Protein AF-A0A482IQH4-F1 (afdb_monomer)

Solvent-accessible surface area (backbone atoms only — not comparable to full-atom values): 5521 Å² total; per-residue (Å²): 140,79,92,78,75,78,75,54,80,43,70,41,72,52,71,77,38,60,52,68,38,61,79,42,64,39,54,89,84,44,96,79,41,56,29,33,46,34,36,41,33,34,76,36,53,29,86,34,45,27,39,32,27,44,22,69,45,80,64,92,82,49,82,91,40,49,69,44,73,47,68,47,54,63,46,78,46,81,63,67,43,80,21,62,49,9,38,16,40,34,48,12,59,73,13,26,30,30,38,26,23,67

Foldseek 3Di:
DDDDDDPLQQPDKDFFPQAKDFPWFQDPPDPVQKKWWFKKFWPAFAPFKWWKFLAPDSPPDDPVGTQDIDGRDGGMDTRGDIHNGGIIIGGDHGITMMTGMD

pLDDT: mean 87.08, std 13.95, range [50.78, 97.06]

Mean predicted aligned error: 5.99 Å

Sequence (102 aa):
MSDGVYIRQGKSSALNIAAAAVVATVPKDFALAQCRLVRVQVLVAGTAGGAAYDSASVTGNTVANQVGAWPNAVGSYLIDMPCLAGICIIPGAGQTVAVSYD

Structure (mmCIF, N/CA/C/O backbone):
data_AF-A0A482IQH4-F1
#
_entry.id   AF-A0A482IQH4-F1
#
loop_
_atom_site.group_PDB
_atom_site.id
_atom_site.type_symbol
_atom_site.label_atom_id
_atom_site.label_alt_id
_atom_site.label_comp_id
_atom_site.label_asym_id
_atom_site.label_entity_id
_atom_site.label_seq_id
_atom_site.pdbx_PDB_ins_code
_atom_site.Cartn_x
_atom_site.Cartn_y
_atom_site.Cartn_z
_atom_site.occupancy
_atom_site.B_iso_or_equiv
_atom_site.auth_seq_id
_atom_site.auth_comp_id
_atom_site.auth_asym_id
_atom_site.auth_atom_id
_atom_site.pdbx_PDB_model_num
ATOM 1 N N . MET A 1 1 ? 8.588 -19.397 -27.159 1.00 53.69 1 MET A N 1
ATOM 2 C CA . MET A 1 1 ? 7.855 -19.052 -25.923 1.00 53.69 1 MET A CA 1
ATOM 3 C C . MET A 1 1 ? 8.413 -17.731 -25.444 1.00 53.69 1 MET A C 1
ATOM 5 O O . MET A 1 1 ? 9.600 -17.695 -25.159 1.00 53.69 1 MET A O 1
ATOM 9 N N . SER A 1 2 ? 7.636 -16.653 -25.411 1.00 58.75 2 SER A N 1
ATOM 10 C CA . SER A 1 2 ? 8.121 -15.415 -24.791 1.00 58.75 2 SER A CA 1
ATOM 11 C C . SER A 1 2 ? 6.954 -14.516 -24.417 1.00 58.75 2 SER A C 1
ATOM 13 O O . SER A 1 2 ? 6.441 -13.764 -25.239 1.00 58.75 2 SER A O 1
ATOM 15 N N . ASP A 1 3 ? 6.539 -14.680 -23.166 1.00 60.03 3 ASP A N 1
ATOM 16 C CA . ASP A 1 3 ? 6.170 -13.585 -22.267 1.00 60.03 3 ASP A CA 1
ATOM 17 C C . ASP A 1 3 ? 5.138 -12.568 -22.782 1.00 60.03 3 ASP A C 1
ATOM 19 O O . ASP A 1 3 ? 5.246 -11.359 -22.594 1.00 60.03 3 ASP A O 1
ATOM 23 N N . GLY A 1 4 ? 4.107 -13.058 -23.462 1.00 51.66 4 GLY A N 1
ATOM 24 C CA . GLY A 1 4 ? 2.968 -12.246 -23.860 1.00 51.66 4 GLY A CA 1
ATOM 25 C C . GLY A 1 4 ? 1.875 -12.332 -22.806 1.00 51.66 4 GLY A C 1
ATOM 26 O O . GLY A 1 4 ? 1.093 -13.273 -22.825 1.00 51.66 4 GLY A O 1
ATOM 27 N N . VAL A 1 5 ? 1.769 -11.316 -21.949 1.00 52.97 5 VAL A N 1
ATOM 28 C CA . VAL A 1 5 ? 0.541 -11.018 -21.185 1.00 52.97 5 VAL A CA 1
ATOM 29 C C . VAL A 1 5 ? 0.250 -11.977 -20.015 1.00 52.97 5 VAL A C 1
ATOM 31 O O . VAL A 1 5 ? -0.861 -12.473 -19.847 1.00 52.97 5 VAL A O 1
ATOM 34 N N . TYR A 1 6 ? 1.210 -12.189 -19.111 1.00 50.78 6 TYR A N 1
ATOM 35 C CA . TYR A 1 6 ? 0.840 -12.629 -17.761 1.00 50.78 6 TYR A CA 1
ATOM 36 C C . TYR A 1 6 ? 0.160 -11.476 -17.030 1.00 50.78 6 TYR A C 1
ATOM 38 O O . TYR A 1 6 ? 0.847 -10.631 -16.478 1.00 50.78 6 TYR A O 1
ATOM 46 N N . ILE A 1 7 ? -1.172 -11.413 -17.097 1.00 55.81 7 ILE A N 1
ATOM 47 C CA . ILE A 1 7 ? -2.091 -11.175 -15.970 1.00 55.81 7 ILE A CA 1
ATOM 48 C C . ILE A 1 7 ? -1.447 -10.416 -14.788 1.00 55.81 7 ILE A C 1
ATOM 50 O O . ILE A 1 7 ? -1.350 -10.928 -13.678 1.00 55.81 7 ILE A O 1
ATOM 54 N N . ARG A 1 8 ? -0.954 -9.191 -15.003 1.00 56.38 8 ARG A N 1
ATOM 55 C CA . ARG A 1 8 ? -0.229 -8.445 -13.958 1.00 56.38 8 ARG A CA 1
ATOM 56 C C . ARG A 1 8 ? -1.176 -7.810 -12.950 1.00 56.38 8 ARG A C 1
ATOM 58 O O . ARG A 1 8 ? -0.793 -6.896 -12.254 1.00 56.38 8 ARG A O 1
ATOM 65 N N . GLN A 1 9 ? -2.437 -8.216 -12.867 1.00 54.69 9 GLN A N 1
ATOM 66 C CA . GLN A 1 9 ? -3.316 -7.661 -11.849 1.00 54.69 9 GLN A CA 1
ATOM 67 C C . GLN A 1 9 ? -3.045 -8.384 -10.521 1.00 54.69 9 GLN A C 1
ATOM 69 O O . GLN A 1 9 ? -3.596 -9.450 -10.272 1.00 54.69 9 GLN A O 1
ATOM 74 N N . GLY A 1 10 ? -2.155 -7.826 -9.693 1.00 59.44 10 GLY A N 1
ATOM 75 C CA . GLY A 1 10 ? -1.787 -8.415 -8.402 1.00 59.44 10 GLY A CA 1
ATOM 76 C C . GLY A 1 10 ? -0.731 -9.517 -8.489 1.00 59.44 10 GLY A C 1
ATOM 77 O O . GLY A 1 10 ? -0.861 -10.539 -7.818 1.00 59.44 10 GLY A O 1
ATOM 78 N N . LYS A 1 11 ? 0.325 -9.307 -9.291 1.00 74.06 11 LYS A N 1
ATOM 79 C CA . LYS A 1 11 ? 1.505 -10.195 -9.321 1.00 74.06 11 LYS A CA 1
ATOM 80 C C . LYS A 1 11 ? 2.104 -10.380 -7.922 1.00 74.06 11 LYS A C 1
ATOM 82 O O . LYS A 1 11 ? 2.595 -11.459 -7.598 1.00 74.06 11 LYS A O 1
ATOM 87 N N . SER A 1 12 ? 2.057 -9.322 -7.121 1.00 86.25 12 SER A N 1
ATOM 88 C CA . SER A 1 12 ? 2.554 -9.288 -5.756 1.00 86.25 12 SER A CA 1
ATOM 89 C C . SER A 1 12 ? 1.481 -8.760 -4.811 1.00 86.25 12 SER A C 1
ATOM 91 O O . SER A 1 12 ? 0.562 -8.033 -5.201 1.00 86.25 12 SER A O 1
ATOM 93 N N . SER A 1 13 ? 1.609 -9.117 -3.536 1.00 91.00 13 SER A N 1
ATOM 94 C CA . SER A 1 13 ? 0.728 -8.628 -2.482 1.00 91.00 13 SER A CA 1
ATOM 95 C C . SER A 1 13 ? 1.497 -8.357 -1.203 1.00 91.00 13 SER A C 1
ATOM 97 O O . SER A 1 13 ? 2.388 -9.126 -0.847 1.00 91.00 13 SER A O 1
ATOM 99 N N . ALA A 1 14 ? 1.089 -7.322 -0.477 1.00 92.50 14 ALA A N 1
ATOM 100 C CA . ALA A 1 14 ? 1.526 -7.077 0.889 1.00 92.50 14 ALA A CA 1
ATOM 101 C C . ALA A 1 14 ? 0.312 -7.150 1.810 1.00 92.50 14 ALA A C 1
ATOM 103 O O . ALA A 1 14 ? -0.709 -6.505 1.567 1.00 92.50 14 ALA A O 1
ATOM 104 N N . LEU A 1 15 ? 0.415 -7.982 2.841 1.00 94.38 15 LEU A N 1
ATOM 105 C CA . LEU A 1 15 ? -0.669 -8.281 3.771 1.00 94.38 15 LEU A CA 1
ATOM 106 C C . LEU A 1 15 ? -0.411 -7.592 5.112 1.00 94.38 15 LEU A C 1
ATOM 108 O O . LEU A 1 15 ? 0.738 -7.357 5.478 1.00 94.38 15 LEU A O 1
ATOM 112 N N . ASN A 1 16 ? -1.479 -7.343 5.870 1.00 95.94 16 ASN A N 1
ATOM 113 C CA . ASN A 1 16 ? -1.421 -6.900 7.267 1.00 95.94 16 ASN A CA 1
ATOM 114 C C . ASN A 1 16 ? -0.615 -5.608 7.503 1.00 95.94 16 ASN A C 1
ATOM 116 O O . ASN A 1 16 ? 0.115 -5.479 8.485 1.00 95.94 16 ASN A O 1
ATOM 120 N N . ILE A 1 17 ? -0.762 -4.630 6.613 1.00 96.06 17 ILE A N 1
ATOM 121 C CA . ILE A 1 17 ? -0.146 -3.313 6.751 1.00 96.06 17 ILE A CA 1
ATOM 122 C C . ILE A 1 17 ? -0.948 -2.517 7.789 1.00 96.06 17 ILE A C 1
ATOM 124 O O . ILE A 1 17 ? -2.068 -2.086 7.514 1.00 96.06 17 ILE A O 1
ATOM 128 N N . ALA A 1 18 ? -0.376 -2.340 8.981 1.00 95.94 18 ALA A N 1
ATOM 129 C CA . ALA A 1 18 ? -0.983 -1.608 10.103 1.00 95.94 18 ALA A CA 1
ATOM 130 C C . ALA A 1 18 ? -0.321 -0.243 10.386 1.00 95.94 18 ALA A C 1
ATOM 132 O O . ALA A 1 18 ? -0.783 0.515 11.235 1.00 95.94 18 ALA A O 1
ATOM 133 N N . ALA A 1 19 ? 0.765 0.076 9.681 1.00 95.50 19 ALA A N 1
ATOM 134 C CA . ALA A 1 19 ? 1.480 1.345 9.763 1.00 95.50 19 ALA A CA 1
ATOM 135 C C . ALA A 1 19 ? 1.954 1.765 8.366 1.00 95.50 19 ALA A C 1
ATOM 137 O O . ALA A 1 19 ? 1.924 0.959 7.435 1.00 95.50 19 ALA A O 1
ATOM 138 N N . ALA A 1 20 ? 2.388 3.020 8.224 1.00 95.94 20 ALA A N 1
ATOM 139 C CA . ALA A 1 20 ? 2.931 3.524 6.968 1.00 95.94 20 ALA A CA 1
ATOM 140 C C . ALA A 1 20 ? 4.083 2.636 6.471 1.00 95.94 20 ALA A C 1
ATOM 142 O O . ALA A 1 20 ? 5.047 2.400 7.201 1.00 95.94 20 ALA A O 1
ATOM 143 N N . ALA A 1 21 ? 3.985 2.151 5.235 1.00 96.31 21 ALA A N 1
ATOM 144 C CA . ALA A 1 21 ? 4.956 1.232 4.659 1.00 96.31 21 ALA A CA 1
ATOM 145 C C . ALA A 1 21 ? 5.164 1.506 3.169 1.00 96.31 21 ALA A C 1
ATOM 147 O O . ALA A 1 21 ? 4.221 1.812 2.439 1.00 96.31 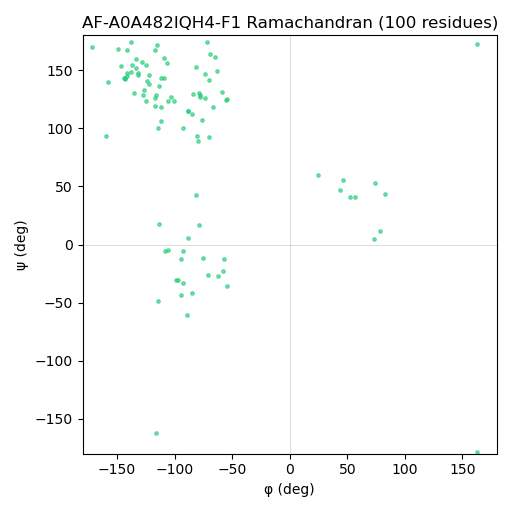21 ALA A O 1
ATOM 148 N N . VAL A 1 22 ? 6.404 1.353 2.709 1.00 94.62 22 VAL A N 1
ATOM 149 C CA . VAL A 1 22 ? 6.719 1.283 1.279 1.00 94.62 22 VAL A CA 1
ATOM 150 C C . VAL A 1 22 ? 6.602 -0.180 0.869 1.00 94.62 22 VAL A C 1
ATOM 152 O O . VAL A 1 22 ? 7.330 -1.032 1.370 1.00 94.62 22 VAL A O 1
ATOM 155 N N . VAL A 1 23 ? 5.640 -0.472 0.003 1.00 92.00 23 VAL A N 1
ATOM 156 C CA . VAL A 1 23 ? 5.276 -1.833 -0.408 1.00 92.00 23 VAL A CA 1
ATOM 157 C C . VAL A 1 23 ? 6.020 -2.259 -1.671 1.00 92.00 23 VAL A C 1
ATOM 159 O O . VAL A 1 23 ? 6.372 -3.426 -1.837 1.00 92.00 23 VAL A O 1
ATOM 162 N N . ALA A 1 24 ? 6.284 -1.303 -2.552 1.00 88.19 24 ALA A N 1
ATOM 163 C CA . ALA A 1 24 ? 7.086 -1.503 -3.742 1.00 88.19 24 ALA A CA 1
ATOM 164 C C . ALA A 1 24 ? 7.924 -0.255 -3.990 1.00 88.19 24 ALA A C 1
ATOM 166 O O . ALA A 1 24 ? 7.454 0.866 -3.802 1.00 88.19 24 ALA A O 1
ATOM 167 N N . THR A 1 25 ? 9.152 -0.449 -4.443 1.00 86.81 25 THR A N 1
ATOM 168 C CA . THR A 1 25 ? 9.941 0.599 -5.084 1.00 86.81 25 THR A CA 1
ATOM 169 C C . THR A 1 25 ? 10.047 0.250 -6.553 1.00 86.81 25 THR A C 1
ATOM 171 O O . THR A 1 25 ? 10.133 -0.930 -6.898 1.00 86.81 25 THR A O 1
ATOM 174 N N . VAL A 1 26 ? 10.013 1.254 -7.425 1.00 80.50 26 VAL A N 1
ATOM 175 C CA . VAL A 1 26 ? 10.204 1.009 -8.853 1.00 80.50 26 VAL A CA 1
ATOM 176 C C . VAL A 1 26 ? 11.640 0.535 -9.077 1.00 80.50 26 VAL A C 1
ATOM 178 O O . VAL A 1 26 ? 12.582 1.280 -8.786 1.00 80.50 26 VAL A O 1
ATOM 181 N N . PRO A 1 27 ? 11.857 -0.684 -9.599 1.00 67.12 27 PRO A N 1
ATOM 182 C CA . PRO A 1 27 ? 13.204 -1.129 -9.888 1.00 67.12 27 PRO A CA 1
ATOM 183 C C . PRO A 1 27 ? 13.649 -0.468 -11.193 1.00 67.12 27 PRO A C 1
ATOM 185 O O . PRO A 1 27 ? 12.962 -0.517 -12.213 1.00 67.12 27 PRO A O 1
ATOM 188 N N . LYS A 1 28 ? 14.825 0.153 -11.151 1.00 57.44 28 LYS A N 1
ATOM 189 C CA . LYS A 1 28 ? 15.462 0.880 -12.264 1.00 57.44 28 LYS A CA 1
ATOM 190 C C . LYS A 1 28 ? 15.684 0.050 -13.539 1.00 57.44 28 LYS A C 1
ATOM 192 O O . LYS A 1 28 ? 15.971 0.619 -14.585 1.00 57.44 28 LYS A O 1
ATOM 197 N N . ASP A 1 29 ? 15.536 -1.270 -13.447 1.00 54.25 29 ASP A N 1
ATOM 198 C CA . ASP A 1 29 ? 15.769 -2.217 -14.539 1.00 54.25 29 ASP A CA 1
ATOM 199 C C . ASP A 1 29 ? 14.495 -2.534 -15.354 1.00 54.25 29 ASP A C 1
ATOM 201 O O . ASP A 1 29 ? 14.565 -3.234 -16.365 1.00 54.25 29 ASP A O 1
ATOM 205 N N . PHE A 1 30 ? 13.314 -2.042 -14.950 1.00 58.16 30 PHE A N 1
ATOM 206 C CA . PHE A 1 30 ? 12.081 -2.240 -15.722 1.00 58.16 30 PHE A CA 1
ATOM 207 C C . PHE A 1 30 ? 12.014 -1.265 -16.899 1.00 58.16 30 PHE A C 1
ATOM 209 O O . PHE A 1 30 ? 12.138 -0.058 -16.723 1.00 58.16 30 PHE A O 1
ATOM 216 N N . ALA A 1 31 ? 11.725 -1.780 -18.098 1.00 53.97 31 ALA A N 1
ATOM 217 C CA . ALA A 1 31 ? 11.697 -1.008 -19.348 1.00 53.97 31 ALA A CA 1
ATOM 218 C C . ALA A 1 31 ? 10.726 0.193 -19.353 1.00 53.97 31 ALA A C 1
ATOM 220 O O . ALA A 1 31 ? 10.907 1.117 -20.139 1.00 53.97 31 ALA A O 1
ATOM 221 N N . LEU A 1 32 ? 9.703 0.179 -18.490 1.00 61.31 32 LEU A N 1
ATOM 222 C CA . LEU A 1 32 ? 8.748 1.282 -18.316 1.00 61.31 32 LEU A CA 1
ATOM 223 C C . LEU A 1 32 ? 8.969 2.077 -17.019 1.00 61.31 32 LEU A C 1
ATOM 225 O O . LEU A 1 32 ? 8.283 3.072 -16.821 1.00 61.31 32 LEU A O 1
ATOM 229 N N . ALA A 1 33 ? 9.899 1.645 -16.154 1.00 71.00 33 ALA A N 1
ATOM 230 C CA . ALA A 1 33 ? 10.209 2.246 -14.854 1.00 71.00 33 ALA A CA 1
ATOM 231 C C . ALA A 1 33 ? 8.956 2.630 -14.042 1.00 71.00 33 ALA A C 1
ATOM 233 O O . ALA A 1 33 ? 8.852 3.740 -13.532 1.00 71.00 33 ALA A O 1
ATOM 234 N N . GLN A 1 34 ? 7.984 1.720 -13.952 1.00 78.88 34 GLN A N 1
ATOM 235 C CA . GLN A 1 34 ? 6.713 1.942 -13.264 1.00 78.88 34 GLN A CA 1
ATOM 236 C C . GLN A 1 34 ? 6.286 0.673 -12.528 1.00 78.88 34 GLN A C 1
ATOM 238 O O . GLN A 1 34 ? 6.550 -0.439 -12.987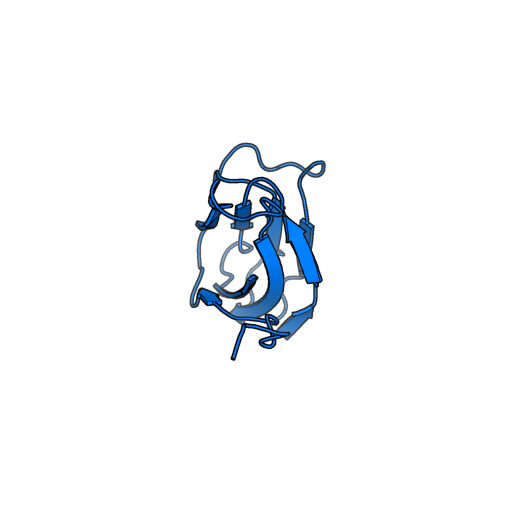 1.00 78.88 34 GLN A O 1
ATOM 243 N N . CYS A 1 35 ? 5.607 0.866 -11.404 1.00 83.94 35 CYS A N 1
ATOM 244 C CA . CYS A 1 35 ? 4.822 -0.151 -10.707 1.00 83.94 35 CYS A CA 1
ATOM 245 C C . CYS A 1 35 ? 3.355 0.287 -10.701 1.00 83.94 35 CYS A C 1
ATOM 247 O O . CYS A 1 35 ? 3.055 1.429 -11.044 1.00 83.94 35 CYS A O 1
ATOM 249 N N . ARG A 1 36 ? 2.420 -0.587 -10.346 1.00 88.00 36 ARG A N 1
ATOM 250 C CA . ARG A 1 36 ? 0.992 -0.251 -10.342 1.00 88.00 36 ARG A CA 1
ATOM 251 C C . ARG A 1 36 ? 0.312 -0.747 -9.082 1.00 88.00 36 ARG A C 1
ATOM 253 O O . ARG A 1 36 ? 0.429 -1.914 -8.710 1.00 88.00 36 ARG A O 1
ATOM 260 N N . LEU A 1 37 ? -0.442 0.140 -8.435 1.00 89.50 37 LEU A N 1
ATOM 261 C CA . LEU A 1 37 ? -1.315 -0.233 -7.330 1.00 89.50 37 LEU A CA 1
ATOM 262 C C . LEU A 1 37 ? -2.678 -0.628 -7.884 1.00 89.50 37 LEU A C 1
ATOM 264 O O . LEU A 1 37 ? -3.414 0.201 -8.415 1.00 89.50 37 LEU A O 1
ATOM 268 N N . VAL A 1 38 ? -3.039 -1.893 -7.709 1.00 89.44 38 VAL A N 1
ATOM 269 C CA . VAL A 1 38 ? -4.282 -2.427 -8.259 1.00 89.44 38 VAL A CA 1
ATOM 270 C C . VAL A 1 38 ? -5.430 -2.240 -7.276 1.00 89.44 38 VAL A C 1
ATOM 272 O O . VAL A 1 38 ? -6.432 -1.593 -7.583 1.00 89.44 38 VAL A O 1
ATOM 275 N N . ARG A 1 39 ? -5.306 -2.833 -6.085 1.00 92.31 39 ARG A N 1
ATOM 276 C CA . ARG A 1 39 ? -6.403 -2.934 -5.121 1.00 92.31 39 ARG A CA 1
ATOM 277 C C . ARG A 1 39 ? -5.889 -2.774 -3.707 1.00 92.31 39 ARG A C 1
ATOM 279 O O . ARG A 1 39 ? -4.831 -3.299 -3.364 1.00 92.31 39 ARG A O 1
ATOM 286 N N . VAL A 1 40 ? -6.699 -2.121 -2.885 1.00 94.44 40 VAL A N 1
ATOM 287 C CA . VAL A 1 40 ? -6.532 -2.034 -1.438 1.00 94.44 40 VAL A CA 1
ATOM 288 C C . VAL A 1 40 ? -7.716 -2.724 -0.784 1.00 94.44 40 VAL A C 1
ATOM 290 O O . VAL A 1 40 ? -8.869 -2.456 -1.102 1.00 94.44 40 VAL A O 1
ATOM 293 N N . GLN A 1 41 ? -7.443 -3.639 0.129 1.00 96.06 41 GLN A N 1
ATOM 294 C CA . GLN A 1 41 ? -8.435 -4.308 0.947 1.00 96.06 41 GLN A CA 1
ATOM 295 C C . GLN A 1 41 ? -8.245 -3.845 2.382 1.00 96.06 41 GLN A C 1
ATOM 297 O O . GLN A 1 41 ? -7.191 -4.063 2.965 1.00 96.06 41 GLN A O 1
ATOM 302 N N . VAL A 1 42 ? -9.257 -3.206 2.953 1.00 96.94 42 VAL A N 1
ATOM 303 C CA . VAL A 1 42 ? -9.280 -2.849 4.372 1.00 96.94 42 VAL A CA 1
ATOM 304 C C . VAL A 1 42 ? -9.799 -4.062 5.132 1.00 96.94 42 VAL A C 1
ATOM 306 O O . VAL A 1 42 ? -10.951 -4.447 4.946 1.00 96.94 42 VAL A O 1
ATOM 309 N N . LEU A 1 43 ? -8.941 -4.688 5.941 1.00 96.69 43 LEU A N 1
ATOM 310 C CA . LEU A 1 43 ? -9.270 -5.865 6.754 1.00 96.69 43 LEU A CA 1
ATOM 311 C C . LEU A 1 43 ? -9.895 -5.449 8.081 1.00 96.69 43 LEU A C 1
ATOM 313 O O . LEU A 1 43 ? -10.860 -6.057 8.533 1.00 96.69 43 LEU A O 1
ATOM 317 N N . VAL A 1 44 ? -9.336 -4.405 8.693 1.00 96.88 44 VAL A N 1
ATOM 318 C CA . VAL A 1 44 ? -9.791 -3.852 9.968 1.00 96.88 44 VAL A CA 1
ATOM 319 C C . VAL A 1 44 ? -10.074 -2.373 9.760 1.00 96.88 44 VAL A C 1
ATOM 321 O O . VAL A 1 44 ? -9.202 -1.634 9.296 1.00 96.88 44 VAL A O 1
ATOM 324 N N . ALA A 1 45 ? -11.301 -1.956 10.070 1.00 95.19 45 ALA A N 1
ATOM 325 C CA . ALA A 1 45 ? -11.676 -0.550 10.074 1.00 95.19 45 ALA A CA 1
ATOM 326 C C . ALA A 1 45 ? -11.009 0.177 11.247 1.00 95.19 45 ALA A C 1
ATOM 328 O O . ALA A 1 45 ? -10.906 -0.354 12.350 1.00 95.19 45 ALA A O 1
ATOM 329 N N . GLY A 1 46 ? -10.587 1.408 10.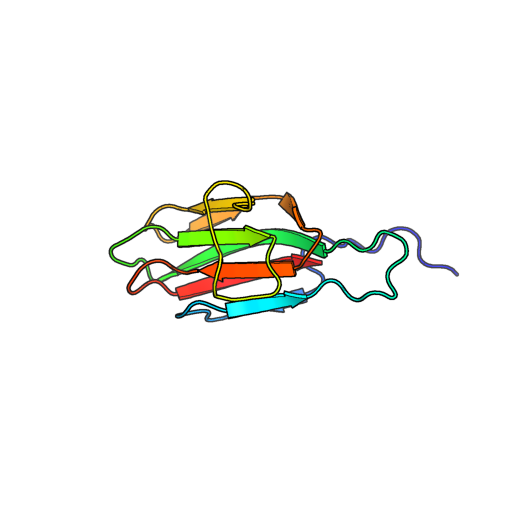989 1.00 93.62 46 GLY A N 1
ATOM 330 C CA . GLY A 1 46 ? -9.972 2.292 11.969 1.00 93.62 46 GLY A CA 1
ATOM 331 C C . GLY A 1 46 ? -10.823 3.533 12.214 1.00 93.62 46 GLY A C 1
ATOM 332 O O . GLY A 1 46 ? -11.998 3.599 11.852 1.00 93.62 46 GLY A O 1
ATOM 333 N N . THR A 1 47 ? -10.215 4.558 12.796 1.00 94.69 47 THR A N 1
ATOM 334 C CA . THR A 1 47 ? -10.892 5.826 13.114 1.00 94.69 47 THR A CA 1
ATOM 335 C C . THR A 1 47 ? -10.719 6.896 12.036 1.00 94.69 47 THR A C 1
ATOM 337 O O . THR A 1 47 ? -11.448 7.883 12.039 1.00 94.69 47 THR A O 1
ATOM 340 N N . ALA A 1 48 ? -9.804 6.690 11.086 1.00 95.19 48 ALA A N 1
ATOM 341 C CA . ALA A 1 48 ? -9.574 7.562 9.934 1.00 95.19 48 ALA A CA 1
ATOM 342 C C . ALA A 1 48 ? -9.453 6.740 8.643 1.00 95.19 48 ALA A C 1
ATOM 344 O O . ALA A 1 48 ? -9.196 5.536 8.702 1.00 95.19 48 ALA A O 1
ATOM 345 N N . GLY A 1 49 ? -9.662 7.381 7.489 1.00 94.69 49 GLY A N 1
ATOM 346 C CA . GLY A 1 49 ? -9.364 6.798 6.177 1.00 94.69 49 GLY A CA 1
ATOM 347 C C . GLY A 1 49 ? -7.858 6.648 5.946 1.00 94.69 49 GLY A C 1
ATOM 348 O O . GLY A 1 49 ? -7.057 7.249 6.662 1.00 94.69 49 GLY A O 1
ATOM 349 N N . GLY A 1 50 ? -7.483 5.839 4.959 1.00 96.19 50 GLY A N 1
ATOM 350 C CA . GLY A 1 50 ? -6.092 5.676 4.537 1.00 96.19 50 GLY A CA 1
ATOM 351 C C . GLY A 1 50 ? -5.868 6.172 3.113 1.00 96.19 50 GLY A C 1
ATOM 352 O O . GLY A 1 50 ? -6.815 6.513 2.397 1.00 96.19 50 GLY A O 1
ATOM 353 N N . ALA A 1 51 ? -4.604 6.226 2.710 1.00 97.06 51 ALA A N 1
ATOM 354 C CA . ALA A 1 51 ? -4.203 6.696 1.394 1.00 97.06 51 ALA A CA 1
ATOM 355 C C . ALA A 1 51 ? -2.970 5.962 0.862 1.00 97.06 51 ALA A C 1
ATOM 357 O O . ALA A 1 51 ? -2.133 5.462 1.617 1.00 97.06 51 ALA A O 1
ATOM 358 N N . ALA A 1 52 ? -2.873 5.915 -0.463 1.00 96.38 52 ALA A N 1
ATOM 359 C CA . ALA A 1 52 ? -1.711 5.433 -1.188 1.00 96.38 52 ALA A CA 1
ATOM 360 C C . ALA A 1 52 ? -1.031 6.596 -1.911 1.00 96.38 52 ALA A C 1
ATOM 362 O O . ALA A 1 52 ? -1.711 7.480 -2.438 1.00 96.38 52 ALA A O 1
ATOM 363 N N . TYR A 1 53 ? 0.295 6.563 -1.966 1.00 96.62 53 TYR A N 1
ATOM 364 C CA . TYR A 1 53 ? 1.125 7.609 -2.548 1.00 96.62 53 TYR A CA 1
ATOM 365 C C . TYR A 1 53 ? 2.158 7.021 -3.501 1.00 96.62 53 TYR A C 1
ATOM 367 O O . TYR A 1 53 ? 2.697 5.938 -3.255 1.00 96.62 53 TYR A O 1
ATOM 375 N N . ASP A 1 54 ? 2.458 7.779 -4.551 1.00 94.50 54 ASP A N 1
ATOM 376 C CA . ASP A 1 54 ? 3.585 7.535 -5.434 1.00 94.50 54 ASP A CA 1
ATOM 377 C C . ASP A 1 54 ? 4.851 8.063 -4.754 1.00 94.50 54 ASP A C 1
ATOM 379 O O . ASP A 1 54 ? 5.190 9.249 -4.817 1.00 94.50 54 ASP A O 1
ATOM 383 N N . SER A 1 55 ? 5.480 7.196 -3.966 1.00 94.00 55 SER A N 1
ATOM 384 C CA . SER A 1 55 ? 6.631 7.546 -3.143 1.00 94.00 55 SER A CA 1
ATOM 385 C C . SER A 1 55 ? 7.444 6.310 -2.788 1.00 94.00 55 SER A C 1
ATOM 387 O O . SER A 1 55 ? 6.904 5.262 -2.431 1.00 94.00 55 SER A O 1
ATOM 389 N N . ALA A 1 56 ? 8.766 6.465 -2.817 1.00 92.31 56 ALA A N 1
ATOM 390 C CA . ALA A 1 56 ? 9.717 5.484 -2.299 1.00 92.31 56 ALA A CA 1
ATOM 391 C C . ALA A 1 56 ? 10.026 5.690 -0.799 1.00 92.31 56 ALA A C 1
ATOM 393 O O . ALA A 1 56 ? 10.907 5.025 -0.256 1.00 92.31 56 ALA A O 1
ATOM 394 N N . SER A 1 57 ? 9.334 6.620 -0.128 1.00 93.50 57 SER A N 1
ATOM 395 C CA . SER A 1 57 ? 9.522 6.959 1.286 1.00 93.50 57 SER A CA 1
ATOM 396 C C . SER A 1 57 ? 8.186 7.055 2.026 1.00 93.50 57 SER A C 1
ATOM 398 O O . SER A 1 57 ? 7.160 7.425 1.460 1.00 93.50 57 SER A O 1
ATOM 400 N N . VAL A 1 58 ? 8.214 6.777 3.330 1.00 95.00 58 VAL A N 1
ATOM 401 C CA . VAL A 1 58 ? 7.076 7.006 4.240 1.00 95.00 58 VAL A CA 1
ATOM 402 C C . VAL A 1 58 ? 6.881 8.484 4.599 1.00 95.00 58 VAL A C 1
ATOM 404 O O . VAL A 1 58 ? 5.858 8.853 5.172 1.00 95.00 58 VAL A O 1
ATOM 407 N N . THR A 1 59 ? 7.851 9.338 4.271 1.00 93.62 59 THR A N 1
ATOM 408 C CA . THR A 1 59 ? 7.815 10.788 4.496 1.00 93.62 59 THR A CA 1
ATOM 409 C C . THR A 1 59 ? 7.670 11.553 3.180 1.00 93.62 59 THR A C 1
ATOM 411 O O . THR A 1 59 ? 7.958 11.023 2.110 1.00 93.62 59 THR A O 1
ATOM 414 N N . GLY A 1 60 ? 7.229 12.815 3.255 1.00 91.31 60 GLY A N 1
ATOM 415 C CA . GLY A 1 60 ? 7.054 13.667 2.069 1.00 91.31 60 GLY A CA 1
ATOM 416 C C . GLY A 1 60 ? 5.780 13.382 1.266 1.00 91.31 60 GLY A C 1
ATOM 417 O O . GLY A 1 60 ? 5.630 13.889 0.159 1.00 91.31 60 GLY A O 1
ATOM 418 N N . 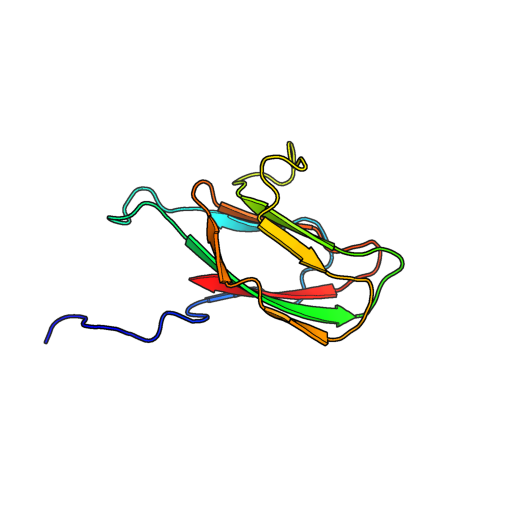ASN A 1 61 ? 4.856 12.596 1.821 1.00 93.50 61 ASN A N 1
ATOM 419 C CA . ASN A 1 61 ? 3.563 12.314 1.210 1.00 93.50 61 ASN A CA 1
ATOM 420 C C . ASN A 1 61 ? 2.645 13.538 1.310 1.00 93.50 61 ASN A C 1
ATOM 422 O O . ASN A 1 61 ? 2.430 14.092 2.388 1.00 93.50 61 ASN A O 1
ATOM 426 N N . THR A 1 62 ? 2.118 13.965 0.168 1.00 94.50 62 THR A N 1
ATOM 427 C CA . THR A 1 62 ? 1.260 15.141 0.007 1.00 94.50 62 THR A CA 1
ATOM 428 C C . THR A 1 62 ? 0.109 14.815 -0.942 1.00 94.50 62 THR A C 1
ATOM 430 O O . THR A 1 62 ? 0.067 13.756 -1.559 1.00 94.50 62 THR A O 1
ATOM 433 N N . VAL A 1 63 ? -0.831 15.744 -1.107 1.00 93.81 63 VAL A N 1
ATOM 434 C CA . VAL A 1 63 ? -1.918 15.584 -2.088 1.00 93.81 63 VAL A CA 1
ATOM 435 C C . VAL A 1 63 ? -1.375 15.493 -3.525 1.00 93.81 63 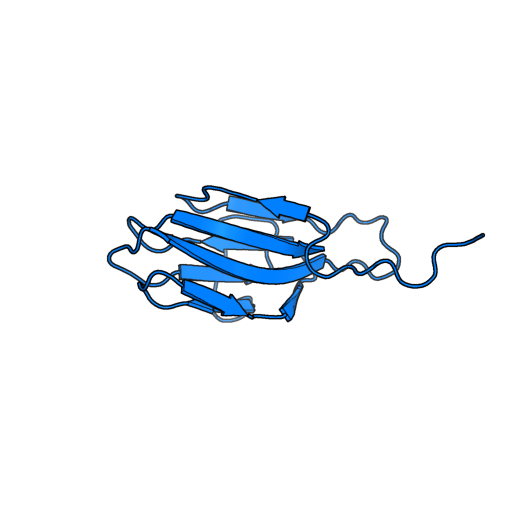VAL A C 1
ATOM 437 O O . VAL A 1 63 ? -1.987 14.847 -4.367 1.00 93.81 63 VAL A O 1
ATOM 440 N N . ALA A 1 64 ? -0.207 16.082 -3.811 1.00 93.25 64 ALA A N 1
ATOM 441 C CA . ALA A 1 64 ? 0.365 16.115 -5.158 1.00 93.25 64 ALA A CA 1
ATOM 442 C C . ALA A 1 64 ? 0.880 14.752 -5.650 1.00 93.25 64 ALA A C 1
ATOM 444 O O . ALA A 1 64 ? 0.915 14.523 -6.854 1.00 93.25 64 ALA A O 1
ATOM 445 N N . ASN A 1 65 ? 1.273 13.856 -4.740 1.00 94.19 65 ASN A N 1
ATOM 446 C CA . ASN A 1 65 ? 1.717 12.499 -5.068 1.00 94.19 65 ASN A CA 1
ATOM 447 C C . ASN A 1 65 ? 0.753 11.426 -4.546 1.00 94.19 65 ASN A C 1
ATOM 449 O O . ASN A 1 65 ? 1.130 10.263 -4.416 1.00 94.19 65 ASN A O 1
ATOM 453 N N . GLN A 1 66 ? -0.484 11.802 -4.215 1.00 95.94 66 GLN A N 1
ATOM 454 C CA . GLN A 1 66 ? -1.502 10.858 -3.781 1.00 95.94 66 GLN A CA 1
ATOM 455 C C . GLN A 1 66 ? -2.089 10.111 -4.982 1.00 95.94 66 GLN A C 1
ATOM 457 O O . GLN A 1 66 ? -2.569 10.715 -5.936 1.00 95.94 66 GLN A O 1
ATOM 462 N N . VAL A 1 67 ? -2.084 8.783 -4.902 1.00 94.19 67 VAL A N 1
ATOM 463 C CA . VAL A 1 67 ? -2.557 7.870 -5.955 1.00 94.19 67 VAL A CA 1
ATOM 464 C C . VAL A 1 67 ? -3.990 7.417 -5.684 1.00 94.19 67 VAL A C 1
ATOM 466 O O . VAL A 1 67 ? -4.764 7.171 -6.603 1.00 94.19 67 VAL A O 1
ATOM 469 N N . GLY A 1 68 ? -4.375 7.336 -4.409 1.00 94.75 68 GLY A N 1
ATOM 470 C CA . GLY A 1 68 ? -5.750 7.051 -4.024 1.00 94.75 68 GLY A CA 1
ATOM 471 C C . GLY A 1 68 ? -6.000 7.209 -2.530 1.00 94.75 68 GLY A C 1
ATOM 472 O O . GLY A 1 68 ? -5.075 7.370 -1.729 1.00 94.75 68 GLY A O 1
ATOM 473 N N . ALA A 1 69 ? -7.275 7.169 -2.159 1.00 95.44 69 ALA A N 1
ATOM 474 C CA . ALA A 1 69 ? -7.751 7.223 -0.783 1.00 95.44 69 ALA A CA 1
ATOM 475 C C . ALA A 1 69 ? -8.861 6.192 -0.577 1.00 95.44 69 ALA A C 1
ATOM 477 O O . ALA A 1 69 ? -9.579 5.854 -1.518 1.00 95.44 69 ALA A O 1
ATOM 478 N N . TRP A 1 70 ? -9.038 5.736 0.658 1.00 95.50 70 TRP A N 1
ATOM 479 C CA . TRP A 1 70 ? -10.158 4.880 1.043 1.00 95.50 70 TRP A CA 1
ATOM 480 C C . TRP A 1 70 ? -10.746 5.310 2.394 1.00 95.50 70 TRP A C 1
ATOM 482 O O . TRP A 1 70 ? -10.022 5.816 3.260 1.00 95.50 70 TRP A O 1
ATOM 492 N N . PRO A 1 71 ? -12.061 5.116 2.599 1.00 96.06 71 PRO A N 1
ATOM 493 C CA . PRO A 1 71 ? -12.723 5.446 3.854 1.00 96.06 71 PRO A CA 1
ATOM 494 C C . PRO A 1 71 ? -12.343 4.465 4.973 1.00 96.06 71 PRO A C 1
ATOM 496 O O . PRO A 1 71 ? -11.676 3.451 4.763 1.00 96.06 71 PRO A O 1
ATOM 499 N N . ASN A 1 72 ? -12.806 4.747 6.190 1.00 94.56 72 ASN A N 1
ATOM 500 C CA . ASN A 1 72 ? -12.618 3.892 7.362 1.00 94.56 72 ASN A CA 1
ATOM 501 C C . ASN A 1 72 ? -13.615 2.732 7.459 1.00 94.56 72 ASN A C 1
ATOM 503 O O . ASN A 1 72 ? -14.106 2.413 8.537 1.00 94.56 72 ASN A O 1
ATOM 507 N N . ALA A 1 73 ? -13.885 2.080 6.332 1.00 95.38 73 ALA A N 1
ATOM 508 C CA . ALA A 1 73 ? -14.786 0.941 6.254 1.00 95.38 73 ALA A CA 1
ATOM 509 C C . ALA A 1 73 ? -14.064 -0.284 5.687 1.00 95.38 73 ALA A C 1
ATOM 511 O O . ALA A 1 73 ? -13.308 -0.182 4.716 1.00 95.38 73 ALA A O 1
ATOM 512 N N . VAL A 1 74 ? -14.330 -1.447 6.288 1.00 97.06 74 VAL A N 1
ATOM 513 C CA . VAL A 1 74 ? -13.883 -2.749 5.776 1.00 97.06 74 VAL A CA 1
ATOM 514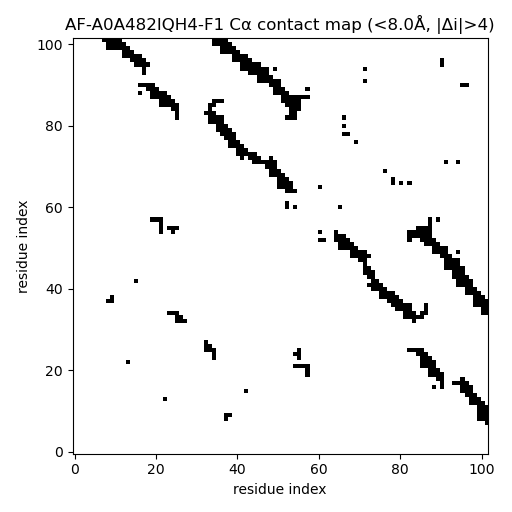 C C . VAL A 1 74 ? -14.451 -2.946 4.374 1.00 97.06 74 VAL A C 1
ATOM 516 O O . VAL A 1 74 ? -15.643 -2.746 4.146 1.00 97.06 74 VAL A O 1
ATOM 519 N N . GLY A 1 75 ? -13.599 -3.331 3.431 1.00 95.94 75 GLY A N 1
ATOM 520 C CA . GLY A 1 75 ? -14.000 -3.479 2.038 1.00 95.94 75 GLY A CA 1
ATOM 521 C C . GLY A 1 75 ? -12.822 -3.512 1.076 1.00 95.94 75 GLY A C 1
ATOM 522 O O . GLY A 1 75 ? -11.671 -3.304 1.461 1.00 95.94 75 GLY A O 1
ATOM 523 N N . SER A 1 76 ? -13.120 -3.793 -0.190 1.00 94.62 76 SER A N 1
ATOM 524 C CA . SER A 1 76 ? -12.149 -3.746 -1.281 1.00 94.62 76 SER A CA 1
ATOM 525 C C . SER A 1 76 ? -12.339 -2.487 -2.117 1.00 94.62 76 SER A C 1
ATOM 527 O O . SER A 1 76 ? -13.428 -2.254 -2.638 1.00 94.62 76 SER A O 1
ATOM 529 N N . TYR A 1 77 ? -11.260 -1.738 -2.303 1.00 94.81 77 TYR A N 1
ATOM 530 C CA . TYR A 1 77 ? -11.205 -0.503 -3.071 1.00 94.81 77 TYR A CA 1
ATOM 531 C C . TYR A 1 77 ? -10.255 -0.696 -4.252 1.00 94.81 77 TYR A C 1
ATOM 533 O O . TYR A 1 77 ? -9.077 -1.018 -4.073 1.00 94.81 77 TYR A O 1
ATOM 541 N N . LEU A 1 78 ? -10.785 -0.552 -5.464 1.00 93.25 78 LEU A N 1
ATOM 542 C CA . LEU A 1 78 ? -10.005 -0.575 -6.699 1.00 93.25 78 LEU A CA 1
ATOM 543 C C . LEU A 1 78 ? -9.435 0.827 -6.942 1.00 93.25 78 LEU A C 1
ATOM 545 O O . LEU A 1 78 ? -10.187 1.797 -6.894 1.00 93.25 78 LEU A O 1
ATOM 549 N N . ILE A 1 79 ? -8.129 0.917 -7.194 1.00 90.25 79 ILE A N 1
ATOM 550 C CA . ILE A 1 79 ? -7.454 2.176 -7.547 1.00 90.25 79 ILE A CA 1
ATOM 551 C C . ILE A 1 79 ? -6.923 2.085 -8.985 1.00 90.25 79 ILE A C 1
ATOM 553 O O . ILE A 1 79 ? -7.204 2.975 -9.776 1.00 90.25 79 ILE A O 1
ATOM 557 N N . ASP A 1 80 ? -6.229 0.991 -9.322 1.00 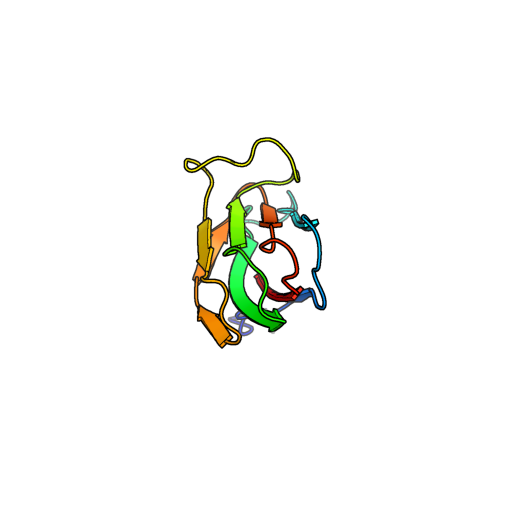89.81 80 ASP A N 1
ATOM 558 C CA . ASP A 1 80 ? -5.671 0.681 -10.653 1.00 89.81 80 ASP A CA 1
ATOM 559 C C . ASP A 1 80 ? -4.919 1.852 -11.312 1.00 89.81 80 ASP A C 1
ATOM 561 O O . ASP A 1 80 ? -5.228 2.272 -12.425 1.00 89.81 80 ASP A O 1
ATOM 565 N N . MET A 1 81 ? -3.923 2.393 -10.602 1.00 87.75 81 MET A N 1
ATOM 566 C CA . MET A 1 81 ? -3.117 3.533 -11.059 1.00 87.75 81 MET A CA 1
ATOM 567 C C . MET A 1 81 ? -1.616 3.212 -11.070 1.00 87.75 81 MET A C 1
ATOM 569 O O . MET A 1 81 ? -1.130 2.543 -10.147 1.00 87.75 81 MET A O 1
ATOM 573 N N . PRO A 1 82 ? -0.868 3.677 -12.091 1.00 88.88 82 PRO A N 1
ATOM 574 C CA . PRO A 1 82 ? 0.583 3.537 -12.141 1.00 88.88 82 PRO A CA 1
ATOM 575 C C . PRO A 1 82 ? 1.281 4.497 -11.161 1.00 88.88 82 PRO A C 1
ATOM 577 O O . PRO A 1 82 ? 0.838 5.627 -10.963 1.00 88.88 82 PRO A O 1
ATOM 580 N N . CYS A 1 83 ? 2.405 4.052 -10.602 1.00 89.19 83 CYS A N 1
ATOM 581 C CA . CYS A 1 83 ? 3.299 4.782 -9.704 1.00 89.19 83 CYS A CA 1
ATOM 582 C C . CYS A 1 83 ? 4.737 4.739 -10.254 1.00 89.19 83 CYS A C 1
ATOM 584 O O . CYS A 1 83 ? 5.235 3.674 -10.638 1.00 89.19 83 CYS A O 1
ATOM 586 N N . LEU A 1 84 ? 5.410 5.888 -10.285 1.00 88.38 84 LEU A N 1
ATOM 587 C CA . LEU A 1 84 ? 6.714 6.095 -10.920 1.00 88.38 84 LEU A CA 1
ATOM 588 C C . LEU A 1 84 ? 7.894 6.040 -9.933 1.00 88.38 84 LEU A C 1
ATOM 590 O O . LEU A 1 84 ? 8.993 5.634 -10.303 1.00 88.38 84 LEU A O 1
ATOM 594 N N . ALA A 1 85 ? 7.691 6.436 -8.679 1.00 89.38 85 ALA A N 1
ATOM 595 C CA . ALA A 1 85 ? 8.695 6.360 -7.619 1.00 89.38 85 ALA A CA 1
ATOM 596 C C . ALA A 1 85 ? 8.555 5.064 -6.805 1.00 89.38 85 ALA A C 1
ATOM 598 O O . ALA A 1 85 ? 9.545 4.394 -6.491 1.00 89.38 85 ALA A O 1
ATOM 599 N N . GLY A 1 86 ? 7.323 4.692 -6.467 1.00 90.69 86 GLY A N 1
ATOM 600 C CA . GLY A 1 86 ? 7.025 3.515 -5.657 1.00 90.69 86 GLY A CA 1
ATOM 601 C C . GLY A 1 86 ? 5.617 3.556 -5.082 1.00 90.69 86 GLY A C 1
ATOM 602 O O . GLY A 1 86 ? 4.861 4.488 -5.321 1.00 90.69 86 GLY A O 1
ATOM 603 N N . ILE A 1 87 ? 5.258 2.546 -4.300 1.00 93.38 87 ILE A N 1
ATOM 604 C CA . ILE A 1 87 ? 3.953 2.456 -3.646 1.00 93.38 87 ILE A CA 1
ATOM 605 C C . ILE A 1 87 ? 4.167 2.607 -2.147 1.00 93.38 87 ILE A C 1
ATOM 607 O O . ILE A 1 87 ? 4.615 1.670 -1.481 1.00 93.38 87 ILE A O 1
ATOM 611 N N . CYS A 1 88 ? 3.802 3.767 -1.609 1.00 95.69 88 CYS A N 1
ATOM 612 C CA . CYS A 1 88 ? 3.706 3.985 -0.172 1.00 95.69 88 CYS A CA 1
ATOM 613 C C . CYS A 1 88 ? 2.244 3.892 0.270 1.00 95.69 88 CYS A C 1
ATOM 615 O O . CYS A 1 88 ? 1.383 4.615 -0.227 1.00 95.69 88 CYS A O 1
ATOM 617 N N . ILE A 1 89 ? 1.962 3.000 1.216 1.00 96.69 89 ILE A N 1
ATOM 618 C CA . ILE A 1 89 ? 0.639 2.795 1.801 1.00 96.69 89 ILE A CA 1
ATOM 619 C C . ILE A 1 89 ? 0.641 3.383 3.205 1.00 96.69 89 ILE A C 1
ATOM 621 O O . ILE A 1 89 ? 1.445 2.978 4.043 1.00 96.69 89 ILE A O 1
ATOM 625 N N . ILE A 1 90 ? -0.282 4.305 3.471 1.00 96.94 90 ILE A N 1
ATOM 626 C CA . ILE A 1 90 ? -0.541 4.850 4.803 1.00 96.94 90 ILE A CA 1
ATOM 627 C C . ILE A 1 90 ? -1.953 4.423 5.220 1.00 96.94 90 ILE A C 1
ATOM 629 O O . ILE A 1 90 ? -2.936 5.029 4.781 1.00 96.94 90 ILE A O 1
ATOM 633 N N . PRO A 1 91 ? -2.086 3.376 6.053 1.00 96.81 91 PRO A N 1
ATOM 634 C CA . PRO A 1 91 ? -3.361 3.035 6.670 1.00 96.81 91 PRO A CA 1
ATOM 635 C C . PRO A 1 91 ? -3.839 4.166 7.585 1.00 96.81 91 PRO A C 1
ATOM 637 O O . PRO A 1 91 ? -3.031 4.859 8.208 1.00 96.81 91 PRO A O 1
ATOM 640 N N . GLY A 1 92 ? -5.157 4.320 7.711 1.00 95.62 92 GLY A N 1
ATOM 641 C CA . GLY A 1 92 ? -5.726 5.189 8.739 1.00 95.62 92 GLY A CA 1
ATOM 642 C C . GLY A 1 92 ? -5.428 4.673 10.152 1.00 95.62 92 GLY A C 1
ATOM 643 O O . GLY A 1 92 ? -5.116 3.498 10.346 1.00 95.62 92 GLY A O 1
ATOM 644 N N . ALA A 1 93 ? -5.548 5.533 11.165 1.00 95.50 93 ALA A N 1
ATOM 645 C CA . ALA A 1 93 ? -5.302 5.142 12.555 1.00 95.50 93 ALA A CA 1
ATOM 646 C C . ALA A 1 93 ? -6.173 3.938 12.966 1.00 95.50 93 ALA A C 1
ATOM 648 O O . ALA A 1 93 ? -7.397 3.974 12.832 1.00 95.50 93 ALA A O 1
ATOM 649 N N . GLY A 1 94 ? -5.536 2.866 13.447 1.00 93.88 94 GLY A N 1
ATO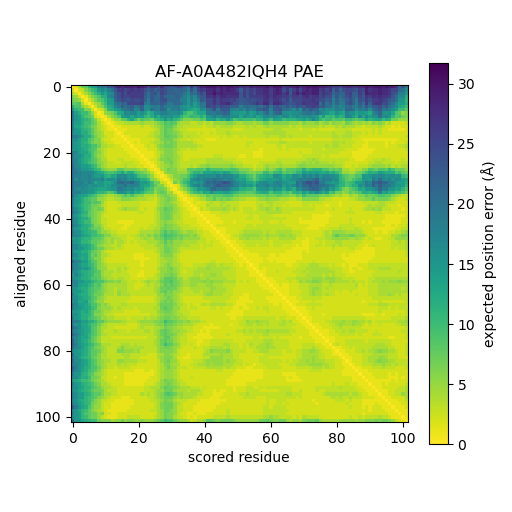M 650 C CA . GLY A 1 94 ? -6.208 1.616 13.818 1.00 93.88 94 GLY A CA 1
ATOM 651 C C . GLY A 1 94 ? -6.689 0.760 12.638 1.00 93.88 94 GLY A C 1
ATOM 652 O O . GLY A 1 94 ? -7.342 -0.253 12.867 1.00 93.88 94 GLY A O 1
ATOM 653 N N . GLN A 1 95 ? -6.387 1.136 11.390 1.00 95.38 95 GLN A N 1
ATOM 654 C CA . GLN A 1 95 ? -6.683 0.304 10.227 1.00 95.38 95 GLN A CA 1
ATOM 655 C C . GLN A 1 95 ? -5.625 -0.774 10.014 1.00 95.38 95 GLN A C 1
ATOM 657 O O . GLN A 1 95 ? -4.445 -0.598 10.306 1.00 95.38 95 GLN A O 1
ATOM 662 N N . THR A 1 96 ? -6.046 -1.877 9.404 1.00 96.94 96 THR A N 1
ATOM 663 C CA . THR A 1 96 ? -5.138 -2.852 8.795 1.00 96.94 96 THR A CA 1
ATOM 664 C C . THR A 1 96 ? -5.574 -3.091 7.363 1.00 96.94 96 THR A C 1
ATOM 666 O O . THR A 1 96 ? -6.750 -3.367 7.115 1.00 96.94 96 THR A O 1
ATOM 669 N N . VAL A 1 97 ? -4.637 -2.985 6.423 1.00 97.06 97 VAL A N 1
ATOM 670 C CA . VAL A 1 97 ? -4.912 -3.140 4.991 1.00 97.06 97 VAL A CA 1
ATOM 671 C C . VAL A 1 97 ? -4.021 -4.202 4.353 1.00 97.06 97 VAL A C 1
ATOM 673 O O . VAL A 1 97 ? -2.924 -4.493 4.823 1.00 97.06 97 VAL A O 1
ATOM 676 N N . ALA A 1 98 ? -4.497 -4.782 3.262 1.00 96.06 98 ALA A N 1
ATOM 677 C CA . ALA A 1 98 ? -3.713 -5.586 2.343 1.00 96.06 98 ALA A CA 1
ATOM 678 C C . ALA A 1 98 ? -3.814 -4.964 0.959 1.00 96.06 98 ALA A C 1
ATOM 680 O O . ALA A 1 98 ? -4.853 -4.417 0.592 1.00 96.06 98 ALA A O 1
ATOM 681 N N . VAL A 1 99 ? -2.748 -5.054 0.180 1.00 94.38 99 VAL A N 1
ATOM 682 C CA . VAL A 1 99 ? -2.703 -4.471 -1.158 1.00 94.38 99 VAL A CA 1
ATOM 683 C C . VAL A 1 99 ? -2.185 -5.476 -2.167 1.00 94.38 99 VAL A C 1
ATOM 685 O O . VAL A 1 99 ? -1.340 -6.310 -1.844 1.00 94.38 99 VAL A O 1
ATOM 688 N N . SER A 1 100 ? -2.686 -5.375 -3.394 1.00 92.94 100 SER A N 1
ATOM 689 C CA . SER A 1 100 ? -2.171 -6.098 -4.555 1.00 92.94 100 SER A CA 1
ATOM 690 C C . SER A 1 100 ? -1.574 -5.108 -5.550 1.00 92.94 100 SER A C 1
ATOM 692 O O . SER A 1 100 ? -2.188 -4.072 -5.827 1.00 92.94 100 SER A O 1
ATOM 694 N N . TYR A 1 101 ? -0.408 -5.435 -6.094 1.00 89.25 101 TYR A N 1
ATOM 695 C CA . TYR A 1 101 ? 0.367 -4.562 -6.971 1.00 89.25 101 TYR A CA 1
ATOM 696 C C . TYR A 1 101 ? 1.174 -5.362 -7.998 1.00 89.25 101 TYR A C 1
ATOM 698 O O . TYR A 1 101 ? 1.295 -6.589 -7.891 1.00 89.25 101 TYR A O 1
ATOM 706 N N . ASP A 1 102 ? 1.714 -4.662 -8.991 1.00 84.06 102 ASP A N 1
ATOM 707 C CA . ASP A 1 102 ? 2.595 -5.216 -10.021 1.00 84.06 102 ASP A CA 1
ATOM 708 C C . ASP A 1 102 ? 3.762 -4.311 -10.406 1.00 84.06 102 ASP A C 1
ATOM 710 O O . ASP A 1 102 ? 3.658 -3.080 -10.198 1.00 84.06 102 ASP A O 1
#

Nearest PDB structures (foldseek):
  7wim-assembly3_L  TM=5.672E-01  e=2.579E-01  Arabidopsis thaliana
  8qpg-assembly1_TD  TM=2.995E-01  e=2.930E-02  Haloferax tailed virus 1
  2yc4-assembly1_A  TM=4.840E-01  e=4.954E-01  Chlamydomonas reinhardtii
  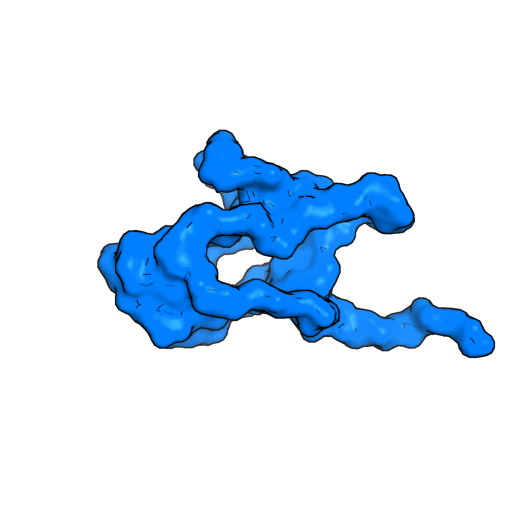8dsl-assembly2_B  TM=4.178E-01  e=3.774E-01  Rattus norvegicus
  4nub-assembly1_A-2  TM=3.357E-01  e=1.183E+00  Escherichia coli K-12

Organism: NCBI:txid119219

Radius of gyration: 13.51 Å; Cα contacts (8 Å, |Δi|>4): 271; chains: 1; bounding box: 31×35×40 Å

Secondary structure (DSSP, 8-state):
--------TTSEEEEEE-S-EEEEE--TTSTT--EEEEEEEEEE--SS-EEEEE-SSSSS--GGGEEEEE-SSSEEEEEEEEESSEEEEEPPTT-EEEEEE-